Protein AF-V5H2X8-F1 (afdb_monomer)

Solvent-accessible surface area (backbone atoms only — not comparable to full-atom values): 4153 Å² total; per-residue (Å²): 120,68,67,60,54,54,49,48,67,59,47,49,58,50,50,52,58,49,53,64,70,73,66,68,81,49,82,83,50,47,60,60,48,41,71,73,40,31,38,59,52,20,42,75,62,46,23,38,50,55,70,50,68,44,83,89,78,73,41,79,38,43,34,70,80,40,63,74,86,123

Structure (mmCIF, N/CA/C/O backbone):
data_AF-V5H2X8-F1
#
_entry.id   AF-V5H2X8-F1
#
loop_
_atom_site.gro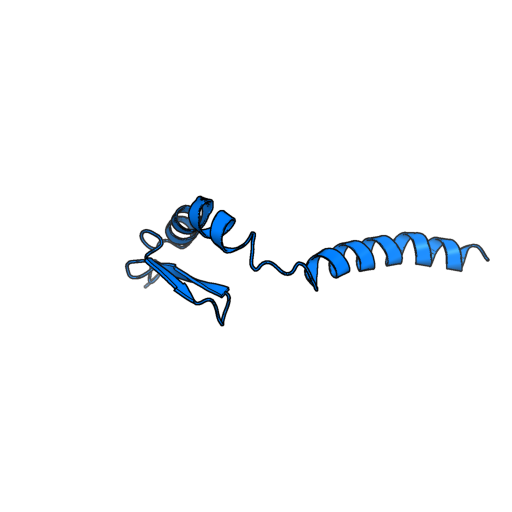up_PDB
_atom_site.id
_atom_site.type_symbol
_atom_site.label_atom_id
_atom_site.label_alt_id
_atom_site.label_comp_id
_atom_site.label_asym_id
_atom_site.label_entity_id
_atom_site.label_seq_id
_atom_site.pdbx_PDB_ins_code
_atom_site.Cartn_x
_atom_site.Cartn_y
_atom_site.Cartn_z
_atom_site.occupancy
_atom_site.B_iso_or_equiv
_atom_site.auth_seq_id
_atom_site.auth_comp_id
_atom_site.auth_asym_id
_atom_site.auth_atom_id
_atom_site.pdbx_PDB_model_num
ATOM 1 N N . MET A 1 1 ? -24.510 -25.742 30.160 1.00 64.69 1 MET A N 1
ATOM 2 C CA . MET A 1 1 ? -25.124 -24.932 29.080 1.00 64.69 1 MET A CA 1
ATOM 3 C C . MET A 1 1 ? -24.537 -23.525 28.942 1.00 64.69 1 MET A C 1
ATOM 5 O O . MET A 1 1 ? -24.498 -23.021 27.834 1.00 64.69 1 MET A O 1
ATOM 9 N N . GLN A 1 2 ? -24.072 -22.874 30.014 1.00 73.50 2 GLN A N 1
ATOM 10 C CA . GLN A 1 2 ? -23.625 -21.469 29.964 1.00 73.50 2 GLN A CA 1
ATOM 11 C C . GLN A 1 2 ? -22.254 -21.267 29.292 1.00 73.50 2 GLN A C 1
ATOM 13 O O . GLN A 1 2 ? -22.040 -20.278 28.600 1.00 73.50 2 GLN A O 1
ATOM 18 N N . LEU A 1 3 ? -21.358 -22.252 29.425 1.00 70.44 3 LEU A N 1
ATOM 19 C CA . LEU A 1 3 ? -20.022 -22.233 28.816 1.00 70.44 3 LEU A CA 1
ATOM 20 C C . LEU A 1 3 ? -20.063 -22.206 27.280 1.00 70.44 3 LEU A C 1
ATOM 22 O O . LEU A 1 3 ? -19.267 -21.506 26.668 1.00 70.44 3 LEU A O 1
ATOM 26 N N . VAL A 1 4 ? -21.027 -22.904 26.669 1.00 74.06 4 VAL A N 1
ATOM 27 C CA . VAL A 1 4 ? -21.200 -22.957 25.205 1.00 74.06 4 VAL A CA 1
ATOM 28 C C . VAL A 1 4 ? -21.599 -21.588 24.650 1.00 74.06 4 VAL A C 1
ATOM 30 O O . VAL A 1 4 ? -21.091 -21.150 23.622 1.00 74.06 4 VAL A O 1
ATOM 33 N N . VAL A 1 5 ? -22.470 -20.875 25.369 1.00 73.81 5 VAL A N 1
ATOM 34 C CA . VAL A 1 5 ? -22.887 -19.516 25.003 1.00 73.81 5 VAL A CA 1
ATOM 35 C C . VAL A 1 5 ? -21.701 -18.560 25.096 1.00 73.81 5 VAL A C 1
ATOM 37 O O . VAL A 1 5 ? -21.473 -17.773 24.184 1.00 73.81 5 VAL A O 1
ATOM 40 N N . PHE A 1 6 ? -20.898 -18.676 26.157 1.00 71.31 6 PHE A N 1
ATOM 41 C CA . PHE A 1 6 ? -19.713 -17.843 26.352 1.00 71.31 6 PHE A CA 1
ATOM 42 C C . PHE A 1 6 ? -18.665 -18.066 25.253 1.00 71.31 6 PHE A C 1
ATOM 44 O O . PHE A 1 6 ? -18.124 -17.105 24.711 1.00 71.31 6 PHE A O 1
ATOM 51 N N . SER A 1 7 ? -18.432 -19.321 24.855 1.00 72.56 7 SER A N 1
ATOM 52 C CA . SER A 1 7 ? -17.532 -19.632 23.743 1.00 72.56 7 SER A CA 1
ATOM 53 C C . SER A 1 7 ? -18.070 -19.132 22.405 1.00 72.56 7 SER A C 1
ATOM 55 O O . SER A 1 7 ? -17.303 -18.589 21.622 1.00 72.56 7 SER A O 1
ATOM 57 N N . MET A 1 8 ? -19.376 -19.239 22.139 1.00 73.94 8 MET A N 1
ATOM 58 C CA . MET A 1 8 ? -19.956 -18.716 20.896 1.00 73.94 8 MET A CA 1
ATOM 59 C C . MET A 1 8 ? -19.836 -17.193 20.819 1.00 73.94 8 MET A C 1
ATOM 61 O O . MET A 1 8 ? -19.441 -16.677 19.783 1.00 73.94 8 MET A O 1
ATOM 65 N N . VAL A 1 9 ? -20.091 -16.473 21.913 1.00 77.44 9 VAL A N 1
ATOM 66 C CA . VAL A 1 9 ? -19.979 -15.004 21.949 1.00 77.44 9 VAL A CA 1
ATOM 67 C C . VAL A 1 9 ? -18.538 -14.524 21.764 1.00 77.44 9 VAL A C 1
ATOM 69 O O . VAL A 1 9 ? -18.343 -13.453 21.205 1.00 77.44 9 VAL A O 1
ATOM 72 N N . LEU A 1 10 ? -17.532 -15.288 22.199 1.00 73.88 10 LEU A N 1
ATOM 73 C CA . LEU A 1 10 ? -16.121 -14.905 22.054 1.00 73.88 10 LEU A CA 1
ATOM 74 C C . LEU A 1 10 ? -15.499 -15.369 20.730 1.00 73.88 10 LEU A C 1
ATOM 76 O O . LEU A 1 10 ? -14.693 -14.648 20.147 1.00 73.88 10 LEU A O 1
ATOM 80 N N . ILE A 1 11 ? -15.879 -16.551 20.240 1.00 72.25 11 ILE A N 1
ATOM 81 C CA . ILE A 1 11 ? -15.294 -17.155 19.037 1.00 72.25 11 ILE A CA 1
ATOM 82 C C . ILE A 1 11 ? -15.978 -16.633 17.765 1.00 72.25 11 ILE A C 1
ATOM 84 O O . ILE A 1 11 ? -15.286 -16.417 16.776 1.00 72.25 11 ILE A O 1
ATOM 88 N N . LEU A 1 12 ? -17.294 -16.357 17.764 1.00 64.56 12 LEU A N 1
ATOM 89 C CA . LEU A 1 12 ? -17.969 -15.799 16.577 1.00 64.56 12 LEU A CA 1
ATOM 90 C C . LEU A 1 12 ? -17.368 -14.460 16.125 1.00 64.56 12 LEU A C 1
ATOM 92 O O . LEU A 1 12 ? -17.111 -14.327 14.935 1.00 64.56 12 LEU A O 1
ATOM 96 N N . PRO A 1 13 ? -17.124 -13.468 17.003 1.00 67.19 13 PRO A N 1
ATOM 97 C CA . PRO A 1 13 ? -16.516 -12.208 16.590 1.00 67.19 13 PRO A CA 1
ATOM 98 C C . PRO A 1 13 ? -15.090 -12.3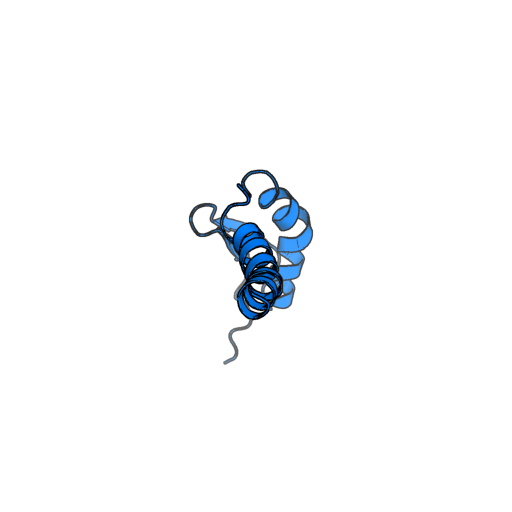90 16.082 1.00 67.19 13 PRO A C 1
ATOM 100 O O . PRO A 1 13 ? -14.708 -11.707 15.140 1.00 67.19 13 PRO A O 1
ATOM 103 N N . ALA A 1 14 ? -14.318 -13.311 16.668 1.00 67.25 14 ALA A N 1
ATOM 104 C CA . ALA A 1 14 ? -12.978 -13.637 16.188 1.00 67.25 14 ALA A CA 1
ATOM 105 C C . ALA A 1 14 ? -13.039 -14.250 14.779 1.00 67.25 14 ALA A C 1
ATOM 107 O O . ALA A 1 14 ? -12.389 -13.746 13.873 1.00 67.25 14 ALA A O 1
ATOM 108 N N . LEU A 1 15 ? -13.921 -15.228 14.555 1.00 61.25 15 LEU A N 1
ATOM 109 C CA . LEU A 1 15 ? -14.133 -15.850 13.245 1.00 61.25 15 LEU A CA 1
ATOM 110 C C . LEU A 1 15 ? -14.749 -14.902 12.209 1.00 61.25 15 LEU A C 1
ATOM 112 O O . LEU A 1 15 ? -14.444 -15.027 11.033 1.00 61.25 15 LEU A O 1
ATOM 116 N N . LEU A 1 16 ? -15.604 -13.956 12.605 1.00 61.31 16 LEU A N 1
ATOM 117 C CA . LEU A 1 16 ? -16.149 -12.933 11.703 1.00 61.31 16 LEU A CA 1
ATOM 118 C C . LEU A 1 16 ? -15.098 -11.876 11.356 1.00 61.31 16 LEU A C 1
ATOM 120 O O . LEU A 1 16 ? -15.051 -11.410 10.222 1.00 61.31 16 LEU A O 1
ATOM 124 N N . LYS A 1 17 ? -14.234 -11.517 12.310 1.00 60.31 17 LYS A N 1
ATOM 125 C CA . LYS A 1 17 ? -13.119 -10.590 12.096 1.00 60.31 17 LYS A CA 1
ATOM 126 C C . LYS A 1 17 ? -12.017 -11.224 11.242 1.00 60.31 17 LYS A C 1
ATOM 128 O O . LYS A 1 17 ? -11.430 -10.530 10.427 1.00 60.31 17 LYS A O 1
ATOM 133 N N . GLU A 1 18 ? -11.784 -12.527 11.378 1.00 51.69 18 GLU A N 1
ATOM 134 C CA . GLU A 1 18 ? -10.860 -13.310 10.544 1.00 51.69 18 GLU A CA 1
ATOM 135 C C . GLU A 1 18 ? -11.491 -13.722 9.199 1.00 51.69 18 GLU A C 1
ATOM 137 O O . GLU A 1 18 ? -10.813 -13.761 8.177 1.00 51.69 18 GLU A O 1
ATOM 142 N N . GLY A 1 19 ? -12.808 -13.928 9.152 1.00 46.97 19 GLY A N 1
ATOM 143 C CA . GLY A 1 19 ? -13.587 -14.154 7.931 1.00 46.97 19 GLY A CA 1
ATOM 144 C C . GLY A 1 19 ? -13.695 -12.909 7.045 1.00 46.97 19 GLY A C 1
ATOM 145 O O . GLY A 1 19 ? -13.775 -13.037 5.827 1.00 46.97 19 GLY A O 1
ATOM 146 N N . LEU A 1 20 ? -13.592 -11.710 7.631 1.00 49.56 20 LEU A N 1
ATOM 147 C CA . LEU A 1 20 ? -13.368 -10.458 6.898 1.00 49.56 20 LEU A CA 1
ATOM 148 C C . LEU A 1 20 ? -11.960 -10.382 6.275 1.00 49.56 20 LEU A C 1
ATOM 150 O O . LEU A 1 20 ? -11.754 -9.616 5.340 1.00 49.56 20 LEU A O 1
ATOM 154 N N . LEU A 1 21 ? -10.996 -11.157 6.791 1.00 49.62 21 LEU A N 1
ATOM 155 C CA . LEU A 1 21 ? -9.597 -11.157 6.347 1.00 49.62 21 LEU A CA 1
ATOM 156 C C . LEU A 1 21 ? -9.265 -12.279 5.351 1.00 49.62 21 LEU A C 1
ATOM 158 O O . LEU A 1 21 ? -8.211 -12.220 4.729 1.00 49.62 21 LEU A O 1
ATOM 162 N N . SER A 1 22 ? -10.132 -13.285 5.173 1.00 50.03 22 SER A N 1
ATOM 163 C CA . SER A 1 22 ? -9.819 -14.460 4.340 1.00 50.03 22 SER A C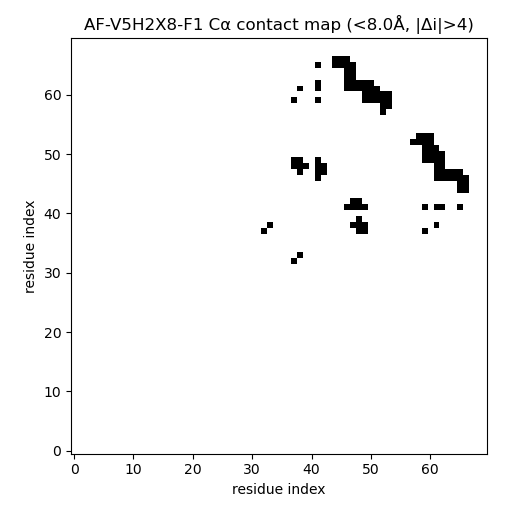A 1
ATOM 164 C C . SER A 1 22 ? -10.541 -14.519 2.989 1.00 50.03 22 SER A C 1
ATOM 166 O O . SER A 1 22 ? -10.407 -15.519 2.285 1.00 50.03 22 SER A O 1
ATOM 168 N N . GLY A 1 23 ? -11.311 -13.507 2.590 1.00 45.88 23 GLY A N 1
ATOM 169 C CA . GLY A 1 23 ? -12.105 -13.661 1.368 1.00 45.88 23 GLY A CA 1
ATOM 170 C C . GLY A 1 23 ? -12.827 -12.432 0.854 1.00 45.88 23 GLY A C 1
ATOM 171 O O . GLY A 1 23 ? -13.868 -12.587 0.221 1.00 45.88 23 GLY A O 1
ATOM 172 N N . ILE A 1 24 ? -12.310 -11.224 1.089 1.00 46.94 24 ILE A N 1
ATOM 173 C CA . ILE A 1 24 ? -12.712 -10.127 0.211 1.00 46.94 24 ILE A CA 1
ATOM 174 C C . ILE A 1 24 ? -11.927 -10.342 -1.073 1.00 46.94 24 ILE A C 1
ATOM 176 O O . ILE A 1 24 ? -10.709 -10.191 -1.104 1.00 46.94 24 ILE A O 1
ATOM 180 N N . GLU A 1 25 ? -12.644 -10.757 -2.108 1.00 46.44 25 GLU A N 1
ATOM 181 C CA . GLU A 1 25 ? -12.261 -10.663 -3.508 1.00 46.44 25 GLU A CA 1
ATOM 182 C C . GLU A 1 25 ? -11.897 -9.195 -3.788 1.00 46.44 25 GLU A C 1
ATOM 184 O O . GLU A 1 25 ? -12.705 -8.377 -4.217 1.00 46.44 25 GLU A O 1
ATOM 189 N N . PHE A 1 26 ? -10.672 -8.815 -3.419 1.00 50.16 26 PHE A N 1
ATOM 190 C CA . PHE A 1 26 ? -10.195 -7.434 -3.395 1.00 50.16 26 PHE A CA 1
ATOM 191 C C . PHE A 1 26 ? -9.806 -6.965 -4.796 1.00 50.16 26 PHE A C 1
ATOM 193 O O . PHE A 1 26 ? -9.020 -6.044 -4.959 1.00 50.16 26 PHE A O 1
ATOM 200 N N . GLN A 1 27 ? -10.341 -7.593 -5.838 1.00 48.94 27 GLN A N 1
ATOM 201 C CA . GLN A 1 27 ? -9.954 -7.291 -7.206 1.00 48.94 27 GLN A CA 1
ATOM 202 C C . GLN A 1 27 ? -10.553 -5.958 -7.690 1.00 48.94 27 GLN A C 1
ATOM 204 O O . GLN A 1 27 ? -10.015 -5.359 -8.612 1.00 48.94 27 GLN A O 1
ATOM 209 N N . GLY A 1 28 ? -11.610 -5.463 -7.027 1.00 48.16 28 GLY A N 1
ATOM 210 C CA . GLY A 1 28 ? -12.256 -4.175 -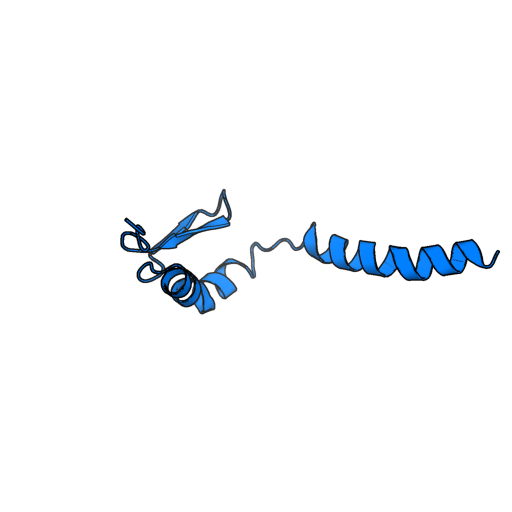7.319 1.00 48.16 28 GLY A CA 1
ATOM 211 C C . GLY A 1 28 ? -12.069 -3.067 -6.275 1.00 48.16 28 GLY A C 1
ATOM 212 O O . GLY A 1 28 ? -12.646 -2.012 -6.454 1.00 48.16 28 GLY A O 1
ATOM 213 N N . ASN A 1 29 ? -11.316 -3.289 -5.190 1.00 61.69 29 ASN A N 1
ATOM 214 C CA . ASN A 1 29 ? -11.022 -2.245 -4.187 1.00 61.69 29 ASN A CA 1
ATOM 215 C C . ASN A 1 29 ? -9.516 -2.043 -3.971 1.00 61.69 29 ASN A C 1
ATOM 217 O O . ASN A 1 29 ? -9.110 -0.972 -3.535 1.00 61.69 29 ASN A O 1
ATOM 221 N N . CYS A 1 30 ? -8.672 -3.041 -4.279 1.00 68.38 30 CYS A N 1
ATOM 222 C CA . CYS A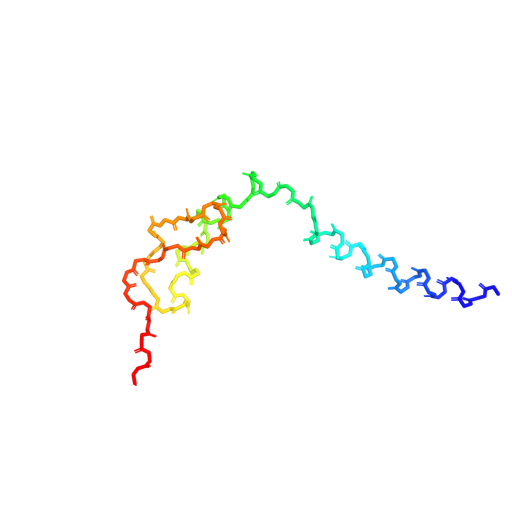 1 30 ? -7.224 -2.901 -4.113 1.00 68.38 30 CYS A CA 1
ATOM 223 C C . CYS A 1 30 ? -6.675 -1.782 -4.976 1.00 68.38 30 CYS A C 1
ATOM 225 O O . CYS A 1 30 ? -5.980 -0.913 -4.473 1.00 68.38 30 CYS A O 1
ATOM 227 N N . MET A 1 31 ? -7.010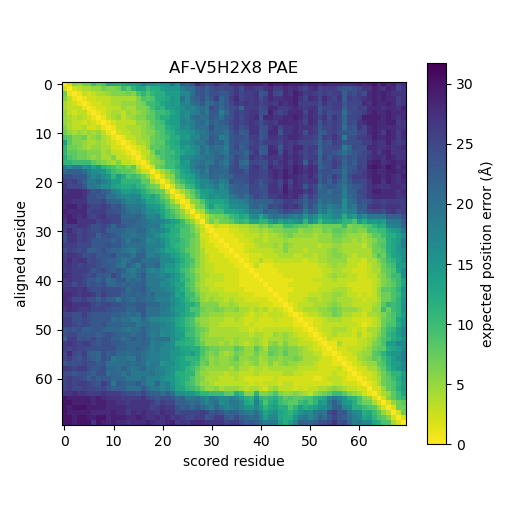 -1.800 -6.266 1.00 71.00 31 MET A N 1
ATOM 228 C CA . MET A 1 31 ? -6.463 -0.829 -7.206 1.00 71.00 31 MET A CA 1
ATOM 229 C C . MET A 1 31 ? -6.918 0.585 -6.863 1.00 71.00 31 MET A C 1
ATOM 231 O O . MET A 1 31 ? -6.076 1.468 -6.847 1.00 71.00 31 MET A O 1
ATOM 235 N N . ASP A 1 32 ? -8.177 0.771 -6.467 1.00 74.12 32 ASP A N 1
ATOM 236 C CA . ASP A 1 32 ? -8.698 2.070 -6.028 1.00 74.12 32 ASP A CA 1
ATOM 237 C C . ASP A 1 32 ? -7.957 2.580 -4.779 1.00 74.12 32 ASP A C 1
ATOM 239 O O . ASP A 1 32 ? -7.535 3.733 -4.708 1.00 74.12 32 ASP A O 1
ATOM 243 N N . ILE A 1 33 ? -7.717 1.699 -3.803 1.00 76.00 33 ILE A N 1
ATOM 244 C CA . ILE A 1 33 ? -6.970 2.038 -2.584 1.00 76.00 33 ILE A CA 1
ATOM 245 C C . ILE A 1 33 ? -5.498 2.306 -2.894 1.00 76.00 33 ILE A C 1
ATOM 247 O O . ILE A 1 33 ? -4.885 3.173 -2.275 1.00 76.00 33 ILE A O 1
ATOM 251 N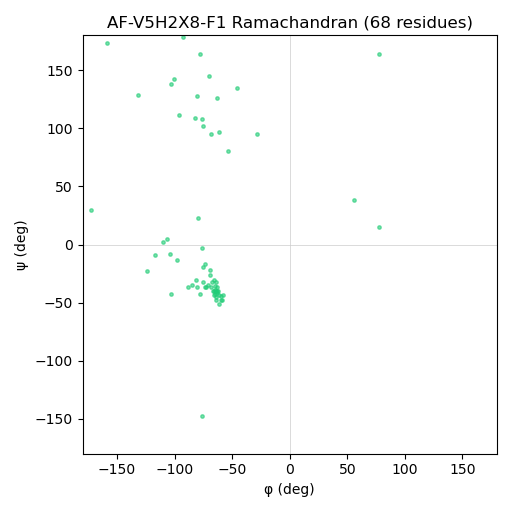 N . ILE A 1 34 ? -4.901 1.581 -3.834 1.00 81.06 34 ILE A N 1
ATOM 252 C CA . ILE A 1 34 ? -3.515 1.804 -4.230 1.00 81.06 34 ILE A CA 1
ATOM 253 C C . ILE A 1 34 ? -3.380 3.091 -5.050 1.00 81.06 34 ILE A C 1
ATOM 255 O O . ILE A 1 34 ? -2.406 3.822 -4.875 1.00 81.06 34 ILE A O 1
ATOM 259 N N . GLU A 1 35 ? -4.354 3.417 -5.889 1.00 79.31 35 GLU A N 1
ATOM 260 C CA . GLU A 1 35 ? -4.391 4.680 -6.620 1.00 79.31 35 GLU A CA 1
ATOM 261 C C . GLU A 1 35 ? -4.503 5.868 -5.650 1.00 79.31 35 GLU A C 1
ATOM 263 O O . GLU A 1 35 ? -3.793 6.862 -5.802 1.00 79.31 35 GLU A O 1
ATOM 268 N N . GLU A 1 36 ? -5.311 5.739 -4.592 1.00 83.38 36 GLU A N 1
ATOM 269 C CA . GLU A 1 36 ? -5.496 6.795 -3.591 1.00 83.38 36 GLU A CA 1
ATOM 270 C C . GLU A 1 36 ? -4.328 6.895 -2.587 1.00 83.38 36 GLU A C 1
ATOM 272 O O . GLU A 1 36 ? -3.863 7.992 -2.264 1.00 83.38 36 GLU A O 1
ATOM 277 N N . TYR A 1 37 ? -3.817 5.762 -2.095 1.00 85.31 37 TYR A N 1
ATOM 278 C CA . TYR A 1 37 ? -2.882 5.710 -0.960 1.00 85.31 37 TYR A CA 1
ATOM 279 C C . TYR A 1 37 ? -1.499 5.145 -1.291 1.00 85.31 37 TYR A C 1
ATOM 281 O O . TYR A 1 37 ? -0.598 5.220 -0.451 1.00 85.31 37 TYR A O 1
ATOM 289 N N . GLY A 1 38 ? -1.278 4.591 -2.481 1.00 86.31 38 GLY A N 1
ATOM 290 C CA . GLY A 1 38 ? -0.024 3.918 -2.828 1.00 86.31 38 GLY A CA 1
ATOM 291 C C . GLY A 1 38 ? 1.177 4.856 -2.794 1.00 86.31 38 GLY A C 1
ATOM 292 O O . GLY A 1 38 ? 2.218 4.508 -2.241 1.00 86.31 38 GLY A O 1
ATOM 293 N N . ASN A 1 39 ? 1.012 6.095 -3.265 1.00 88.00 39 ASN A N 1
ATOM 294 C CA . ASN A 1 39 ? 2.062 7.109 -3.176 1.00 88.00 39 ASN A CA 1
ATOM 295 C C . ASN A 1 39 ? 2.388 7.468 -1.712 1.00 88.00 39 ASN A C 1
ATOM 297 O O . ASN A 1 39 ? 3.550 7.494 -1.303 1.00 88.00 39 ASN A O 1
ATOM 301 N N . LEU A 1 40 ? 1.358 7.671 -0.884 1.00 87.94 40 LEU A N 1
ATOM 302 C CA . LEU A 1 40 ? 1.542 7.914 0.547 1.00 87.94 40 LEU A CA 1
ATOM 303 C C . LEU A 1 40 ? 2.298 6.755 1.212 1.00 87.94 40 LEU A C 1
ATOM 305 O O . LEU A 1 40 ? 3.219 6.999 1.988 1.00 87.94 40 LEU A O 1
ATOM 309 N N . SER A 1 41 ? 1.942 5.512 0.883 1.00 85.69 41 SER A N 1
ATOM 310 C CA . SER A 1 41 ? 2.610 4.314 1.396 1.00 85.69 41 SER A CA 1
ATOM 311 C C . SER A 1 41 ? 4.098 4.292 1.034 1.00 85.69 41 SER A C 1
ATOM 313 O O . SER A 1 41 ? 4.944 4.137 1.916 1.00 85.69 41 SER A O 1
ATOM 315 N N . CYS A 1 42 ? 4.430 4.562 -0.230 1.00 86.56 42 CYS A N 1
ATOM 316 C CA . CYS A 1 42 ? 5.810 4.636 -0.701 1.00 86.56 42 CYS A CA 1
ATOM 317 C C . CYS A 1 42 ? 6.628 5.713 0.025 1.00 86.56 42 CYS A C 1
ATOM 319 O O . CYS A 1 42 ? 7.732 5.443 0.506 1.00 86.56 42 CYS A O 1
ATOM 321 N N . ARG A 1 43 ? 6.058 6.908 0.209 1.00 87.31 43 ARG A N 1
ATOM 322 C CA . ARG A 1 43 ? 6.711 7.999 0.951 1.00 87.31 43 ARG A CA 1
ATOM 323 C C . ARG A 1 43 ? 6.915 7.672 2.426 1.00 87.31 43 ARG A C 1
ATOM 325 O O . ARG A 1 43 ? 7.958 8.009 2.984 1.00 87.31 43 ARG A O 1
ATOM 332 N N . LEU A 1 44 ? 5.946 7.012 3.063 1.00 86.62 44 LEU A N 1
ATOM 333 C CA . LEU A 1 44 ? 6.065 6.551 4.453 1.00 86.62 44 LEU A CA 1
ATOM 334 C C . LEU A 1 44 ? 7.168 5.503 4.614 1.00 86.62 44 LEU A C 1
ATOM 336 O O . LEU A 1 44 ? 7.836 5.473 5.645 1.00 86.62 44 LEU A O 1
ATOM 340 N N . GLN A 1 45 ? 7.396 4.691 3.584 1.00 83.81 45 GLN A N 1
ATOM 341 C CA . GLN A 1 45 ? 8.501 3.739 3.525 1.00 83.81 45 GLN A CA 1
ATOM 342 C C . GLN A 1 45 ? 9.858 4.412 3.235 1.00 83.81 45 GLN A C 1
ATOM 344 O O . GLN A 1 45 ? 10.898 3.760 3.244 1.00 83.81 45 GLN A O 1
ATOM 349 N N . GLY A 1 46 ? 9.871 5.731 3.015 1.00 84.12 46 GLY A N 1
ATOM 350 C CA . GLY A 1 46 ? 11.073 6.492 2.690 1.00 84.12 46 GLY A CA 1
ATOM 351 C C . GLY A 1 46 ? 11.520 6.340 1.236 1.00 84.12 46 GLY A C 1
ATOM 352 O O . GLY A 1 46 ? 12.663 6.686 0.933 1.00 84.12 46 GLY A O 1
ATOM 353 N N . SER A 1 47 ? 10.644 5.823 0.374 1.00 86.88 47 SER A N 1
ATOM 354 C CA . SER A 1 47 ? 10.793 5.769 -1.081 1.00 86.88 47 SER A CA 1
ATOM 355 C C . SER A 1 47 ? 10.143 7.002 -1.731 1.00 86.88 47 SER A C 1
ATOM 357 O O . SER A 1 47 ? 9.608 7.881 -1.050 1.00 86.88 47 SER A O 1
ATOM 359 N N . GLY A 1 48 ? 10.229 7.100 -3.054 1.00 86.81 48 GLY A N 1
ATOM 360 C CA . GLY A 1 48 ? 9.556 8.107 -3.874 1.00 86.81 48 GLY A CA 1
ATOM 361 C C . GLY A 1 48 ? 8.064 7.820 -4.061 1.00 86.81 48 GLY A C 1
ATOM 362 O O . GLY A 1 48 ? 7.401 7.302 -3.168 1.00 86.81 48 GLY A O 1
ATOM 363 N N . ASP A 1 49 ? 7.520 8.196 -5.215 1.00 88.94 49 ASP A N 1
ATOM 364 C CA . ASP A 1 49 ? 6.108 7.972 -5.537 1.00 88.94 49 ASP A CA 1
ATOM 365 C C . ASP A 1 49 ? 5.841 6.513 -5.956 1.00 88.94 49 ASP A C 1
ATOM 367 O O . ASP A 1 49 ? 6.769 5.774 -6.280 1.00 88.94 49 ASP A O 1
ATOM 371 N N . LEU A 1 50 ? 4.572 6.093 -5.959 1.00 87.62 50 LEU A N 1
ATOM 372 C CA . LEU A 1 50 ? 4.184 4.794 -6.513 1.00 87.62 50 LEU A CA 1
ATOM 373 C C . LEU A 1 50 ? 4.486 4.767 -8.015 1.00 87.62 50 LEU A C 1
ATOM 375 O O . LEU A 1 50 ? 4.023 5.637 -8.751 1.00 87.62 50 LEU A O 1
ATOM 379 N N . GLU A 1 51 ? 5.235 3.763 -8.456 1.00 88.56 51 GLU A N 1
ATOM 380 C CA . GLU A 1 51 ? 5.591 3.571 -9.862 1.00 88.56 51 GLU A CA 1
ATOM 381 C C . GLU A 1 51 ? 4.744 2.464 -10.490 1.00 88.56 51 GLU A C 1
ATOM 383 O O . GLU A 1 51 ? 4.241 2.618 -11.603 1.00 88.56 51 GLU A O 1
ATOM 388 N N . ASN A 1 52 ? 4.546 1.368 -9.758 1.00 84.94 52 ASN A N 1
ATOM 389 C CA . ASN A 1 52 ? 3.787 0.224 -10.235 1.00 84.94 52 ASN A CA 1
ATOM 390 C C . ASN A 1 52 ? 3.267 -0.634 -9.065 1.00 84.94 52 ASN A C 1
ATOM 392 O O . ASN A 1 52 ? 3.580 -0.402 -7.897 1.00 84.94 52 ASN A O 1
ATOM 396 N N . VAL A 1 53 ? 2.439 -1.626 -9.376 1.00 81.31 53 VAL A N 1
ATOM 397 C CA . VAL A 1 53 ? 1.927 -2.620 -8.433 1.00 81.31 53 VAL A CA 1
ATOM 398 C C . VAL A 1 53 ? 2.115 -3.984 -9.059 1.00 81.31 53 VAL A C 1
ATOM 400 O O . VAL A 1 53 ? 1.661 -4.206 -10.180 1.00 81.31 53 VAL A O 1
ATOM 403 N N . ASP A 1 54 ? 2.724 -4.912 -8.331 1.00 75.94 54 ASP A N 1
ATOM 404 C CA . ASP A 1 54 ? 2.745 -6.307 -8.748 1.00 75.94 54 ASP A CA 1
ATOM 405 C C . ASP A 1 54 ? 1.424 -6.985 -8.330 1.00 75.94 54 ASP A C 1
ATOM 407 O O . ASP A 1 54 ? 1.199 -7.209 -7.135 1.00 75.94 54 ASP A O 1
ATOM 411 N N . PRO A 1 55 ? 0.525 -7.326 -9.275 1.00 70.25 55 PRO A N 1
ATOM 412 C CA . PRO A 1 55 ? -0.793 -7.871 -8.950 1.00 70.25 55 PRO A CA 1
ATOM 413 C C . PRO A 1 55 ? -0.728 -9.324 -8.465 1.00 70.25 55 PRO A C 1
ATOM 415 O O . PRO A 1 55 ? -1.691 -9.820 -7.884 1.00 70.25 55 PRO A O 1
ATOM 418 N N . HIS A 1 56 ? 0.386 -10.022 -8.705 1.00 70.12 56 HIS A N 1
ATOM 419 C CA . HIS A 1 56 ? 0.566 -11.413 -8.298 1.00 70.12 56 HIS A CA 1
ATOM 420 C C . HIS A 1 56 ? 0.955 -11.550 -6.823 1.00 70.12 56 HIS A C 1
ATOM 422 O O . HIS A 1 56 ? 0.512 -12.487 -6.161 1.00 70.12 56 HIS A O 1
ATOM 428 N N . SER A 1 57 ? 1.763 -10.626 -6.308 1.00 69.38 57 SER A N 1
ATOM 429 C CA . SER A 1 57 ? 2.206 -10.571 -4.912 1.00 69.38 57 SER A CA 1
ATOM 430 C C . SER A 1 57 ? 1.485 -9.500 -4.090 1.00 69.38 57 SER A C 1
ATOM 432 O O . SER A 1 57 ? 1.632 -9.483 -2.871 1.00 69.38 57 SER A O 1
ATOM 434 N N . CYS A 1 58 ? 0.687 -8.639 -4.734 1.00 70.19 58 CYS A N 1
ATOM 435 C CA . CYS A 1 58 ? 0.034 -7.481 -4.120 1.00 70.19 58 CYS A CA 1
ATOM 436 C C . CYS A 1 58 ? 1.046 -6.533 -3.444 1.00 70.19 58 CYS A C 1
ATOM 438 O O . CYS A 1 58 ? 0.793 -5.982 -2.370 1.00 70.19 58 CYS A O 1
ATOM 440 N N . THR A 1 59 ? 2.207 -6.354 -4.079 1.00 77.00 59 THR A N 1
ATOM 441 C CA . THR A 1 59 ? 3.302 -5.515 -3.575 1.00 77.00 59 THR A CA 1
ATOM 442 C C . THR A 1 59 ? 3.342 -4.188 -4.331 1.00 77.00 59 THR A C 1
ATOM 444 O O . THR A 1 59 ? 3.180 -4.162 -5.550 1.00 77.00 59 THR A O 1
ATOM 447 N N . LEU A 1 60 ? 3.567 -3.085 -3.611 1.00 84.56 60 LEU A N 1
ATOM 448 C CA . LEU A 1 60 ? 3.777 -1.762 -4.204 1.00 84.56 60 LEU A CA 1
ATOM 449 C C . LEU A 1 60 ? 5.221 -1.632 -4.692 1.00 84.56 60 LEU A C 1
ATOM 451 O O . LEU A 1 60 ? 6.156 -1.838 -3.919 1.00 84.56 60 LEU A O 1
ATOM 455 N N . GLU A 1 61 ? 5.402 -1.245 -5.949 1.00 87.50 61 GLU A N 1
ATOM 456 C CA . GLU A 1 61 ? 6.693 -0.842 -6.494 1.00 87.50 61 GLU A CA 1
ATOM 457 C C . GLU A 1 61 ? 6.791 0.682 -6.425 1.00 87.50 61 GLU A C 1
ATOM 459 O O . GLU A 1 61 ? 6.070 1.420 -7.100 1.00 87.50 61 GLU A O 1
ATOM 464 N N . CYS A 1 62 ? 7.675 1.155 -5.556 1.00 88.94 62 CYS A N 1
ATOM 465 C CA . CYS A 1 62 ? 7.896 2.570 -5.308 1.00 88.94 62 CYS A CA 1
ATOM 466 C C . CYS A 1 62 ? 9.135 3.054 -6.059 1.00 88.94 62 CYS A C 1
ATOM 468 O O . CYS A 1 62 ? 10.148 2.356 -6.104 1.00 88.94 62 CYS A O 1
ATOM 470 N N . SER A 1 63 ? 9.083 4.273 -6.585 1.00 88.81 63 SER A N 1
ATOM 471 C CA . SER A 1 63 ? 10.212 4.875 -7.280 1.00 88.81 63 SER A CA 1
ATOM 472 C C . SER A 1 63 ? 11.341 5.236 -6.315 1.00 88.81 63 SER A C 1
ATOM 474 O O . SER A 1 63 ? 11.110 5.674 -5.188 1.00 88.81 63 SER A O 1
ATOM 476 N N . GLY A 1 64 ? 12.584 5.109 -6.773 1.00 80.00 64 GLY A N 1
ATOM 477 C CA . GLY A 1 64 ? 13.775 5.421 -5.985 1.00 80.00 64 GLY A CA 1
ATOM 478 C C . GLY A 1 64 ? 14.150 4.344 -4.960 1.00 80.00 64 GLY A C 1
ATOM 479 O O . GLY A 1 64 ? 13.380 3.455 -4.614 1.00 80.00 64 GLY A O 1
ATOM 480 N N . ASN A 1 65 ? 15.386 4.419 -4.473 1.00 65.50 65 ASN A N 1
ATOM 481 C CA . ASN A 1 65 ? 15.866 3.538 -3.416 1.00 65.50 65 ASN A CA 1
ATOM 482 C C . ASN A 1 65 ? 15.259 4.008 -2.088 1.00 65.50 65 ASN A C 1
ATOM 484 O O . ASN A 1 65 ? 15.707 5.022 -1.543 1.00 65.50 65 ASN A O 1
ATOM 488 N N . GLY A 1 66 ? 14.224 3.310 -1.604 1.00 59.41 66 GLY A N 1
ATOM 489 C CA . GLY A 1 66 ? 13.708 3.494 -0.248 1.00 59.41 66 GLY A CA 1
ATOM 490 C C . GLY A 1 66 ? 14.870 3.530 0.726 1.00 59.41 66 GLY A C 1
ATOM 491 O O . GLY A 1 66 ? 15.799 2.748 0.545 1.00 59.41 66 GLY A O 1
ATOM 492 N N . ARG A 1 67 ? 14.862 4.492 1.663 1.00 56.19 67 ARG A N 1
ATOM 493 C CA . ARG A 1 67 ? 15.953 4.757 2.619 1.00 56.19 67 ARG A CA 1
ATOM 494 C C . ARG A 1 67 ? 16.747 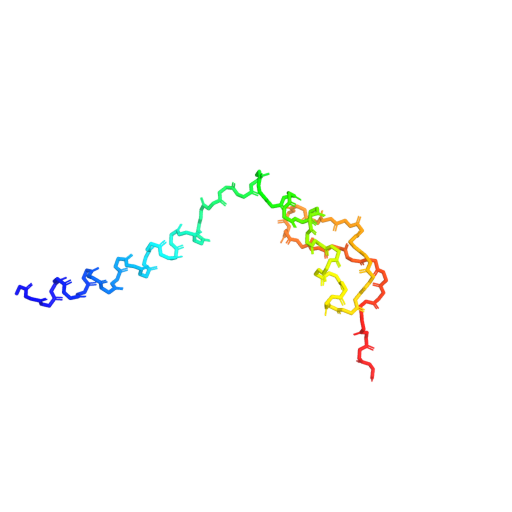3.482 2.928 1.00 56.19 67 ARG A C 1
ATOM 496 O O . ARG A 1 67 ? 16.383 2.706 3.806 1.00 56.19 67 ARG A O 1
ATOM 503 N N . THR A 1 68 ? 17.856 3.281 2.215 1.00 50.38 68 THR A N 1
ATOM 504 C CA . THR A 1 68 ? 18.905 2.378 2.665 1.00 50.38 68 THR A CA 1
ATOM 505 C C . THR A 1 68 ? 19.482 3.073 3.875 1.00 50.38 68 THR A C 1
ATOM 507 O O . THR A 1 68 ? 20.276 4.005 3.734 1.00 50.38 68 THR A O 1
ATOM 510 N N . GLU A 1 69 ? 18.989 2.696 5.049 1.00 48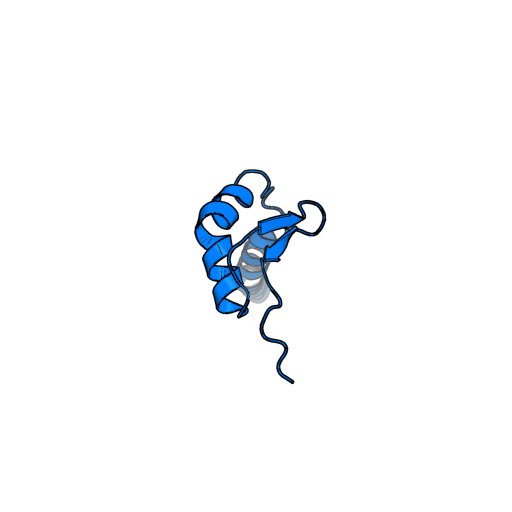.59 69 GLU A N 1
ATOM 511 C CA . GLU A 1 69 ? 19.679 2.971 6.297 1.00 48.59 69 GLU A CA 1
ATOM 512 C C . GLU A 1 69 ? 21.025 2.244 6.193 1.00 48.59 69 GLU A C 1
ATOM 514 O O . GLU A 1 69 ? 21.102 1.020 6.301 1.00 48.59 69 GLU A O 1
ATOM 519 N N . GLY A 1 70 ? 22.050 3.005 5.805 1.00 37.09 70 GLY A N 1
ATOM 520 C CA . GLY A 1 70 ? 23.455 2.628 5.900 1.00 37.09 70 GLY A CA 1
ATOM 521 C C . GLY A 1 70 ? 24.018 3.022 7.252 1.00 37.09 70 GLY A C 1
ATOM 522 O O . GLY A 1 70 ? 23.540 4.037 7.810 1.00 37.09 70 GLY A O 1
#

Foldseek 3Di:
DVVVVVCCVVVVVVCVVVVVVPDDPCVPPLVVCCVVCVQVVQVVQQAGGFDDADPVVRDTDGHDDRPPPD

Secondary structure (DSSP, 8-state):
-HHHHHHHHHHHHHHHHHHTTS---GGGTHHHHHHHHHHHHHHHTT--SEEEEETTTTEEEESS------

Organism: Ixodes ricinus (NCBI:txid34613)

pLDDT: mean 70.8, std 14.26, range [37.09, 88.94]

Sequence (70 aa):
MQLVVFSMVLILPALLKEGLLSGIEFQGNCMDIIEEYGNLSCRLQGSGDLENVDPHSCTLECSGNGRTEG

Radius of gyration: 19.0 Å; Cα contacts (8 Å, |Δi|>4): 55; chains: 1; bounding box: 49×33×40 Å

Mean predicted aligned error: 14.75 Å